Protein AF-A0A1I2WAV8-F1 (afdb_monomer)

Structure (mmCIF, N/CA/C/O backbone):
data_AF-A0A1I2WAV8-F1
#
_entry.id   AF-A0A1I2WAV8-F1
#
loop_
_atom_site.group_PDB
_atom_site.id
_atom_site.type_symbol
_atom_site.label_atom_id
_atom_site.label_alt_id
_atom_site.label_comp_id
_atom_site.label_asym_id
_atom_site.label_entity_id
_atom_site.label_seq_id
_atom_site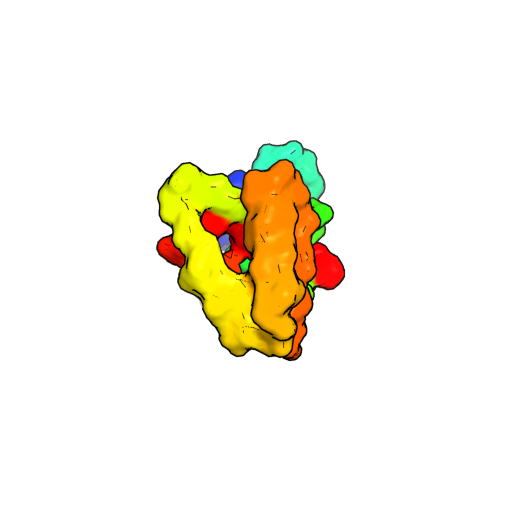.pdbx_PDB_ins_code
_atom_site.Cartn_x
_atom_site.Cartn_y
_atom_site.Cartn_z
_atom_site.occupancy
_atom_site.B_iso_or_equiv
_atom_site.auth_seq_id
_atom_site.auth_comp_id
_atom_site.auth_asym_id
_atom_site.auth_atom_id
_atom_site.pdbx_PDB_model_num
ATOM 1 N N . MET A 1 1 ? 18.461 -0.040 -22.797 1.00 88.81 1 MET A N 1
ATOM 2 C CA . MET A 1 1 ? 17.354 0.553 -23.569 1.00 88.81 1 MET A CA 1
ATOM 3 C C . MET A 1 1 ? 16.077 0.368 -22.772 1.00 88.81 1 MET A C 1
ATOM 5 O O . MET A 1 1 ? 15.913 -0.704 -22.197 1.00 88.81 1 MET A O 1
ATOM 9 N N . LEU A 1 2 ? 15.246 1.407 -22.660 1.00 91.25 2 LEU A N 1
ATOM 10 C CA . LEU A 1 2 ? 13.925 1.283 -22.037 1.00 91.25 2 LEU A CA 1
ATOM 11 C C . LEU A 1 2 ? 13.033 0.399 -22.906 1.00 91.25 2 LEU A C 1
ATOM 13 O O . LEU A 1 2 ? 13.202 0.361 -24.124 1.00 91.25 2 LEU A O 1
ATOM 17 N N . ILE A 1 3 ? 12.114 -0.324 -22.278 1.00 91.06 3 ILE A N 1
ATOM 18 C CA . ILE A 1 3 ? 11.114 -1.109 -22.993 1.00 91.06 3 ILE A CA 1
ATOM 19 C C . ILE A 1 3 ? 9.794 -0.343 -22.936 1.00 91.06 3 ILE A C 1
ATOM 21 O O . ILE A 1 3 ? 9.002 -0.527 -22.016 1.00 91.06 3 ILE A O 1
ATOM 25 N N . ASP A 1 4 ? 9.579 0.539 -23.912 1.00 81.38 4 ASP A N 1
ATOM 26 C CA . ASP A 1 4 ? 8.475 1.511 -23.901 1.00 81.38 4 ASP A CA 1
ATOM 27 C C . ASP A 1 4 ? 7.089 0.858 -23.755 1.00 81.38 4 ASP A C 1
ATOM 29 O O . ASP A 1 4 ? 6.220 1.385 -23.068 1.00 81.38 4 ASP A O 1
ATOM 33 N N . GLY A 1 5 ? 6.895 -0.333 -24.332 1.00 86.19 5 GLY A N 1
ATOM 34 C CA . GLY A 1 5 ? 5.639 -1.089 -24.244 1.00 86.19 5 GLY A CA 1
ATOM 35 C C . GLY A 1 5 ? 5.326 -1.698 -22.870 1.00 86.19 5 GLY A C 1
ATOM 36 O O . GLY A 1 5 ? 4.287 -2.335 -22.725 1.00 86.19 5 GLY A O 1
ATOM 37 N N . HIS A 1 6 ? 6.208 -1.534 -21.881 1.00 87.94 6 HIS A N 1
ATOM 38 C CA . HIS A 1 6 ? 6.043 -2.076 -20.528 1.00 87.94 6 HIS A CA 1
ATOM 39 C C . HIS A 1 6 ? 6.089 -1.006 -19.435 1.00 87.94 6 HIS A C 1
ATOM 41 O O . HIS A 1 6 ? 6.180 -1.350 -18.264 1.00 87.94 6 HIS A O 1
ATOM 47 N N . ILE A 1 7 ? 6.040 0.282 -19.782 1.00 93.62 7 ILE A N 1
ATOM 48 C CA . ILE A 1 7 ? 5.987 1.343 -18.770 1.00 93.62 7 ILE A CA 1
ATOM 49 C C . ILE A 1 7 ? 4.647 1.256 -18.030 1.00 93.62 7 ILE A C 1
ATOM 51 O O . ILE A 1 7 ? 3.586 1.305 -18.652 1.00 93.62 7 ILE A O 1
ATOM 55 N N . GLU A 1 8 ? 4.701 1.155 -16.703 1.00 95.19 8 GLU A N 1
ATOM 56 C CA . GLU A 1 8 ? 3.514 1.164 -15.844 1.00 95.19 8 GLU A CA 1
ATOM 57 C C . GLU A 1 8 ? 3.371 2.536 -15.177 1.00 95.19 8 GLU A C 1
ATOM 59 O O . GLU A 1 8 ? 4.306 3.039 -14.548 1.00 95.19 8 GLU A O 1
ATOM 64 N N . GLU A 1 9 ? 2.196 3.153 -15.316 1.00 96.12 9 GLU A N 1
ATOM 65 C CA . GLU A 1 9 ? 1.868 4.420 -14.663 1.00 96.12 9 GLU A CA 1
ATOM 66 C C . GLU A 1 9 ? 0.963 4.189 -13.448 1.00 96.12 9 GLU A C 1
ATOM 68 O O . GLU A 1 9 ? -0.078 3.539 -13.534 1.00 96.12 9 GLU A O 1
ATOM 73 N N . PHE A 1 10 ? 1.355 4.784 -12.324 1.00 95.38 10 PHE A N 1
ATOM 74 C CA . PHE A 1 10 ? 0.623 4.803 -11.066 1.00 95.38 10 PHE A CA 1
ATOM 75 C C . PHE A 1 10 ? 0.378 6.251 -10.624 1.00 95.38 10 PHE A C 1
ATOM 77 O O . PHE A 1 10 ? 1.017 7.203 -11.091 1.00 95.38 10 PHE A O 1
ATOM 84 N N . GLU A 1 11 ? -0.515 6.430 -9.650 1.00 94.94 11 GLU A N 1
ATOM 85 C CA . GLU A 1 11 ? -0.701 7.730 -8.996 1.00 94.94 11 GLU A CA 1
ATOM 86 C C . GLU A 1 11 ? 0.625 8.232 -8.391 1.00 94.94 11 GLU A C 1
ATOM 88 O O . GLU A 1 11 ? 1.030 9.375 -8.619 1.00 94.94 11 GLU A O 1
ATOM 93 N N . ALA A 1 12 ? 1.361 7.332 -7.728 1.00 94.75 12 ALA A N 1
ATOM 94 C CA . ALA A 1 12 ? 2.647 7.609 -7.092 1.00 94.75 12 ALA A CA 1
ATOM 95 C C . ALA A 1 12 ? 3.785 7.973 -8.073 1.00 94.75 12 ALA A C 1
ATOM 97 O O . ALA A 1 12 ? 4.736 8.652 -7.676 1.00 94.75 12 ALA A O 1
ATOM 98 N N . GLY A 1 13 ? 3.712 7.556 -9.343 1.00 96.31 13 GLY A N 1
ATOM 99 C CA . GLY A 1 13 ? 4.764 7.792 -10.337 1.00 96.31 13 GLY A CA 1
ATOM 100 C C . GLY A 1 13 ? 4.783 6.758 -11.460 1.00 96.31 13 GLY A C 1
ATOM 101 O O . GLY A 1 13 ? 3.754 6.176 -11.789 1.00 96.31 13 GLY A O 1
ATOM 102 N N . TRP A 1 14 ? 5.956 6.533 -12.049 1.00 97.25 14 TRP A N 1
ATOM 103 C CA . TRP A 1 14 ? 6.133 5.635 -13.196 1.00 97.25 14 TRP A CA 1
ATOM 104 C C . TRP A 1 14 ? 7.153 4.547 -12.895 1.00 97.25 14 TRP A C 1
ATOM 106 O O . TRP A 1 14 ? 8.179 4.816 -12.265 1.00 97.25 14 TRP A O 1
ATOM 116 N N . VAL A 1 15 ? 6.904 3.340 -13.392 1.00 97.06 15 VAL A N 1
ATOM 117 C CA . VAL A 1 15 ? 7.846 2.221 -13.336 1.00 97.06 15 VAL A CA 1
ATOM 118 C C . VAL A 1 15 ? 8.356 1.925 -14.740 1.00 97.06 15 VAL A C 1
ATOM 120 O O . VAL A 1 15 ? 7.586 1.670 -15.665 1.00 97.06 15 VAL A O 1
ATOM 123 N N . TYR A 1 16 ? 9.676 1.960 -14.889 1.00 95.88 16 TYR A N 1
ATOM 124 C CA . TYR A 1 16 ? 10.378 1.721 -16.140 1.00 95.88 16 TYR A CA 1
ATOM 125 C C . TYR A 1 16 ? 11.118 0.390 -16.103 1.00 95.88 16 TYR A C 1
ATOM 127 O O . TYR A 1 16 ? 11.878 0.093 -15.176 1.00 95.88 16 TYR A O 1
ATOM 135 N N . TYR A 1 17 ? 10.965 -0.365 -17.184 1.00 94.62 17 TYR A N 1
ATOM 136 C CA . TYR A 1 17 ? 11.699 -1.597 -17.438 1.00 94.62 17 TYR A CA 1
ATOM 137 C C . TYR A 1 17 ? 12.733 -1.344 -18.525 1.00 94.62 17 TYR A C 1
ATOM 139 O O . TYR A 1 17 ? 12.526 -0.543 -19.440 1.00 94.62 17 TYR A O 1
ATOM 147 N N . TYR A 1 18 ? 13.871 -2.018 -18.425 1.00 94.31 18 TYR A N 1
ATOM 148 C CA . TYR A 1 18 ? 14.967 -1.839 -19.363 1.00 94.31 18 TYR A CA 1
ATOM 149 C C . TYR A 1 18 ? 15.701 -3.144 -19.616 1.00 94.31 18 TYR A C 1
ATOM 151 O O . TYR A 1 18 ? 15.734 -4.037 -18.771 1.00 94.31 18 TYR A O 1
ATOM 159 N N . GLN A 1 19 ? 16.323 -3.228 -20.785 1.00 94.81 19 GLN A N 1
ATOM 160 C CA . GLN A 1 19 ? 17.119 -4.374 -21.197 1.00 94.81 19 GLN A CA 1
ATOM 161 C C . GLN A 1 19 ? 18.272 -3.935 -22.117 1.00 94.81 19 GLN A C 1
ATOM 163 O O . GLN A 1 19 ? 18.305 -2.802 -22.614 1.00 94.81 19 GLN A O 1
ATOM 168 N N . SER A 1 20 ? 19.261 -4.805 -22.304 1.00 95.12 20 SER A N 1
ATOM 169 C CA . SER A 1 20 ? 20.320 -4.672 -23.303 1.00 95.12 20 SER A CA 1
ATOM 170 C C . SER A 1 20 ? 19.714 -4.411 -24.681 1.00 95.12 20 SER A C 1
ATOM 172 O O . SER A 1 20 ? 18.841 -5.151 -25.126 1.00 95.12 20 SER A O 1
ATOM 174 N N . ALA A 1 21 ? 20.181 -3.356 -25.358 1.00 94.06 21 ALA A N 1
ATOM 175 C CA . ALA A 1 21 ? 19.736 -3.046 -26.718 1.00 94.06 21 ALA A CA 1
ATOM 176 C C . ALA A 1 21 ? 20.003 -4.232 -27.654 1.00 94.06 21 ALA A C 1
ATOM 178 O O . ALA A 1 21 ? 19.115 -4.669 -28.374 1.00 94.06 21 ALA A O 1
ATOM 179 N N . ARG A 1 22 ? 21.192 -4.834 -27.531 1.00 95.19 22 ARG A N 1
ATOM 180 C CA . ARG A 1 22 ? 21.589 -6.001 -28.313 1.00 95.19 22 ARG A CA 1
ATOM 181 C C . ARG A 1 22 ? 20.663 -7.193 -28.072 1.00 95.19 22 ARG A C 1
ATOM 183 O O . ARG A 1 22 ? 20.265 -7.825 -29.035 1.00 95.19 22 ARG A O 1
ATOM 190 N N . PHE A 1 23 ? 20.261 -7.459 -26.826 1.00 95.38 23 PHE A N 1
ATOM 191 C CA . PHE A 1 23 ? 19.271 -8.506 -26.543 1.00 95.38 23 PHE A CA 1
ATOM 192 C C . PHE A 1 23 ? 17.918 -8.214 -27.196 1.00 95.38 23 PHE A C 1
ATOM 194 O O . PHE A 1 23 ? 17.318 -9.113 -27.775 1.00 95.38 23 PHE A O 1
ATOM 201 N N . LEU A 1 24 ? 17.439 -6.969 -27.122 1.00 93.31 24 LEU A N 1
ATOM 202 C CA . LEU A 1 24 ? 16.166 -6.579 -27.737 1.00 93.31 24 LEU A CA 1
ATOM 203 C C . LEU A 1 24 ? 16.204 -6.690 -29.271 1.00 93.31 24 LEU A C 1
ATOM 205 O O . LEU A 1 24 ? 15.190 -7.007 -29.882 1.00 93.31 24 LEU A O 1
ATOM 209 N N . GLU A 1 25 ? 17.365 -6.454 -29.884 1.00 94.81 25 GLU A N 1
ATOM 210 C CA . GLU A 1 25 ? 17.578 -6.566 -31.330 1.00 94.81 25 GLU A CA 1
ATOM 211 C C . GLU A 1 25 ? 17.746 -8.017 -31.804 1.00 94.81 25 GLU A C 1
ATOM 213 O O . GLU A 1 25 ? 17.216 -8.390 -32.851 1.00 94.81 25 GLU A O 1
ATOM 218 N N . THR A 1 26 ? 18.513 -8.835 -31.075 1.00 95.94 26 THR A N 1
ATOM 219 C CA . THR A 1 26 ? 18.944 -10.168 -31.534 1.00 95.94 26 THR A CA 1
ATOM 220 C C . THR A 1 26 ? 18.139 -11.316 -30.934 1.00 95.94 26 THR A C 1
ATOM 222 O O . THR A 1 26 ? 18.124 -12.408 -31.501 1.00 95.94 26 THR A O 1
ATOM 225 N N . GLY A 1 27 ? 17.519 -11.111 -29.770 1.00 94.19 27 GLY A N 1
ATOM 226 C CA . GLY A 1 27 ? 16.927 -12.174 -28.956 1.00 94.19 27 GLY A CA 1
ATOM 227 C C . GLY A 1 27 ? 17.946 -13.162 -28.370 1.00 94.19 27 GLY A C 1
ATOM 228 O O . GLY A 1 27 ? 17.544 -14.158 -27.766 1.00 94.19 27 GLY A O 1
ATOM 229 N N . ASP A 1 28 ? 19.254 -12.930 -28.535 1.00 96.44 28 ASP A N 1
ATOM 230 C CA . ASP A 1 28 ? 20.289 -13.815 -28.003 1.00 96.44 28 ASP A CA 1
ATOM 231 C C . ASP A 1 28 ? 20.352 -13.675 -26.485 1.00 96.44 28 ASP A C 1
ATOM 233 O O . ASP A 1 28 ? 20.817 -12.671 -25.950 1.00 96.44 28 ASP A O 1
ATOM 237 N N . PHE A 1 29 ? 19.912 -14.713 -25.778 1.00 94.00 29 PHE A N 1
ATOM 238 C CA . PHE A 1 29 ? 19.877 -14.749 -24.319 1.00 94.00 29 PHE A CA 1
ATOM 239 C C . PHE A 1 29 ? 21.218 -14.401 -23.654 1.00 94.00 29 PHE A C 1
ATOM 241 O O . PHE A 1 29 ? 21.226 -13.871 -22.545 1.00 94.00 29 PHE A O 1
ATOM 248 N N . ARG A 1 30 ? 22.355 -14.640 -24.317 1.00 94.62 30 ARG A N 1
ATOM 249 C CA . ARG A 1 30 ? 23.686 -14.290 -23.786 1.00 94.62 30 ARG A CA 1
ATOM 250 C C . ARG A 1 30 ? 23.905 -12.784 -23.663 1.00 94.62 30 ARG A C 1
ATOM 252 O O . ARG A 1 30 ? 24.743 -12.363 -22.874 1.00 94.62 30 ARG A O 1
ATOM 259 N N . ASP A 1 31 ? 23.151 -11.995 -24.421 1.00 95.75 31 ASP A N 1
ATOM 260 C CA . ASP A 1 31 ? 23.183 -10.537 -24.382 1.00 95.75 31 ASP A CA 1
ATOM 261 C C . ASP A 1 31 ? 22.190 -9.958 -23.355 1.00 95.75 31 ASP A C 1
ATOM 263 O O . ASP A 1 31 ? 22.096 -8.736 -23.220 1.00 95.75 31 ASP A O 1
ATOM 267 N N . CYS A 1 32 ? 21.437 -10.805 -22.641 1.00 93.94 32 CYS A N 1
ATOM 268 C CA . CYS A 1 32 ? 20.458 -10.398 -21.636 1.00 93.94 32 CYS A CA 1
ATOM 269 C C . CYS A 1 32 ? 21.136 -9.870 -20.360 1.00 93.94 32 CYS A C 1
ATOM 271 O O . CYS A 1 32 ? 22.067 -10.474 -19.826 1.00 93.94 32 CYS A O 1
ATOM 273 N N . LEU A 1 33 ? 20.627 -8.759 -19.826 1.00 92.44 33 LEU A N 1
ATOM 274 C CA . LEU A 1 33 ? 20.932 -8.291 -18.478 1.00 92.44 33 LEU A CA 1
ATOM 275 C C . LEU A 1 33 ? 20.216 -9.180 -17.463 1.00 92.44 33 LEU A C 1
ATOM 277 O O . LEU A 1 33 ? 19.000 -9.355 -17.527 1.00 92.44 33 LEU A O 1
ATOM 281 N N . VAL A 1 34 ? 20.978 -9.685 -16.497 1.00 85.81 34 VAL A N 1
ATOM 282 C CA . VAL A 1 34 ? 20.466 -10.447 -15.356 1.00 85.81 34 VAL A CA 1
ATOM 283 C C . VAL A 1 34 ? 20.418 -9.538 -14.131 1.00 85.81 34 VAL A C 1
ATOM 285 O O . VAL A 1 34 ? 21.362 -8.791 -13.876 1.00 85.81 34 VAL A O 1
ATOM 288 N N . GLY A 1 35 ? 19.330 -9.611 -13.361 1.00 81.50 35 GLY A N 1
ATOM 289 C CA . GLY A 1 35 ? 19.167 -8.830 -12.128 1.00 81.50 35 GLY A CA 1
ATOM 290 C C . GLY A 1 35 ? 18.819 -7.355 -12.353 1.00 81.50 35 GLY A C 1
ATOM 291 O O . GLY A 1 35 ? 19.048 -6.531 -11.471 1.00 81.50 35 GLY A O 1
ATOM 292 N N . ASN A 1 36 ? 18.275 -7.005 -13.519 1.00 88.44 36 ASN A N 1
ATOM 293 C CA . ASN A 1 36 ? 17.757 -5.672 -13.813 1.00 88.44 36 ASN A CA 1
ATOM 294 C C . ASN A 1 36 ? 16.462 -5.409 -13.025 1.00 88.44 36 ASN A C 1
ATOM 296 O O . ASN A 1 36 ? 15.359 -5.733 -13.462 1.00 88.44 36 ASN A O 1
ATOM 300 N N . ALA A 1 37 ? 16.610 -4.812 -11.845 1.00 93.44 37 ALA A N 1
ATOM 301 C CA . ALA A 1 37 ? 15.493 -4.290 -11.073 1.00 93.44 37 ALA A CA 1
ATOM 302 C C . ALA A 1 37 ? 14.778 -3.161 -11.843 1.00 93.44 37 ALA A C 1
ATOM 304 O O . ALA A 1 37 ? 15.460 -2.324 -12.437 1.00 93.44 37 ALA A O 1
ATOM 305 N N . PRO A 1 38 ? 13.434 -3.099 -11.843 1.00 95.19 38 PRO A N 1
ATOM 306 C CA . PRO A 1 38 ? 12.710 -1.978 -12.431 1.00 95.19 38 PRO A CA 1
ATOM 307 C C . PRO A 1 38 ? 13.078 -0.656 -11.754 1.00 95.19 38 PRO A C 1
ATOM 309 O O . PRO A 1 38 ? 13.387 -0.615 -10.561 1.00 95.19 38 PRO A O 1
ATOM 312 N N . LEU A 1 39 ? 13.026 0.434 -12.516 1.00 95.88 39 LEU A N 1
ATOM 313 C CA . LEU A 1 39 ? 13.289 1.781 -12.020 1.00 95.88 39 LEU A CA 1
ATOM 314 C C . LEU A 1 39 ? 11.964 2.487 -11.729 1.00 95.88 39 LEU A C 1
ATOM 316 O O . LEU A 1 39 ? 11.179 2.723 -12.644 1.00 95.88 39 LEU A O 1
ATOM 320 N N . PHE A 1 40 ? 11.735 2.866 -10.478 1.00 97.25 40 PHE A N 1
ATOM 321 C CA . PHE A 1 40 ? 10.618 3.714 -10.081 1.00 97.25 40 PHE A CA 1
ATOM 322 C C . PHE A 1 40 ? 11.035 5.187 -10.083 1.00 97.25 40 PHE A C 1
ATOM 324 O O . PHE A 1 40 ? 12.060 5.556 -9.505 1.00 97.25 40 PHE A O 1
ATOM 331 N N . VAL A 1 41 ? 10.221 6.031 -10.714 1.00 97.31 41 VAL A N 1
ATOM 332 C CA . VAL A 1 41 ? 10.378 7.487 -10.754 1.00 97.31 41 VAL A CA 1
ATOM 333 C C . VAL A 1 41 ? 9.177 8.131 -10.049 1.00 97.31 41 VAL A C 1
ATOM 335 O O . VAL A 1 41 ? 8.083 8.153 -10.624 1.00 97.31 41 VAL A O 1
ATOM 338 N N . PRO A 1 42 ? 9.358 8.655 -8.823 1.00 97.19 42 PRO A N 1
ATOM 339 C CA . PRO A 1 42 ? 8.289 9.303 -8.069 1.00 97.19 42 PRO A CA 1
ATOM 340 C C . PRO A 1 42 ? 7.758 10.575 -8.737 1.00 97.19 42 PRO A C 1
ATOM 342 O O . PRO A 1 42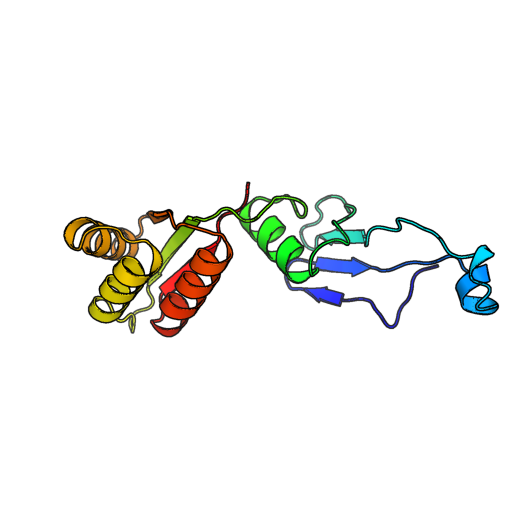 ? 8.521 11.429 -9.194 1.00 97.19 42 PRO A O 1
ATOM 345 N N . ARG A 1 43 ? 6.434 10.765 -8.715 1.00 96.06 43 ARG A N 1
ATOM 346 C CA . ARG A 1 43 ? 5.780 11.980 -9.239 1.00 96.06 43 ARG A CA 1
ATOM 347 C C . ARG A 1 43 ? 6.012 13.210 -8.360 1.00 96.06 43 ARG A C 1
ATOM 349 O O . ARG A 1 43 ? 6.004 14.334 -8.849 1.00 96.06 43 ARG A O 1
ATOM 356 N N . ASN A 1 44 ? 6.231 13.000 -7.065 1.00 93.81 44 ASN A N 1
ATOM 357 C CA . ASN A 1 44 ? 6.435 14.060 -6.075 1.00 93.81 44 ASN A CA 1
ATOM 358 C C . ASN A 1 44 ? 7.842 14.696 -6.116 1.00 93.81 44 ASN A C 1
ATOM 360 O O . ASN A 1 44 ? 8.148 15.542 -5.279 1.00 93.81 44 ASN A O 1
ATOM 364 N N . GLY A 1 45 ? 8.696 14.295 -7.065 1.00 92.06 45 GLY A N 1
ATOM 365 C CA . GLY A 1 45 ? 10.057 14.813 -7.215 1.00 92.06 45 GLY A CA 1
ATOM 366 C C . GLY A 1 45 ? 11.095 14.162 -6.298 1.00 92.06 45 GLY A C 1
ATOM 367 O O . GLY A 1 45 ? 12.243 14.607 -6.289 1.00 92.06 45 GLY A O 1
ATOM 368 N N . ALA A 1 46 ? 10.733 13.118 -5.542 1.00 93.38 46 ALA A N 1
ATOM 369 C CA . ALA A 1 46 ? 11.714 12.304 -4.833 1.00 93.38 46 ALA A CA 1
ATO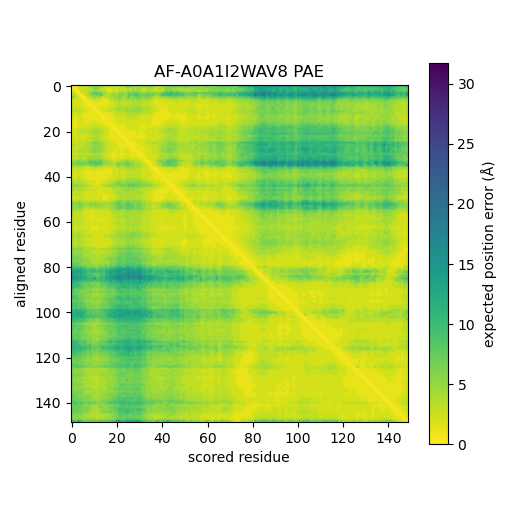M 370 C C . ALA A 1 46 ? 12.665 11.591 -5.824 1.00 93.38 46 ALA A C 1
ATOM 372 O O . ALA A 1 46 ? 12.302 11.376 -6.985 1.00 93.38 46 ALA A O 1
ATOM 373 N N . PRO A 1 47 ? 13.890 11.226 -5.399 1.00 95.38 47 PRO A N 1
ATOM 374 C CA . PRO A 1 47 ? 14.846 10.551 -6.270 1.00 95.38 47 PRO A CA 1
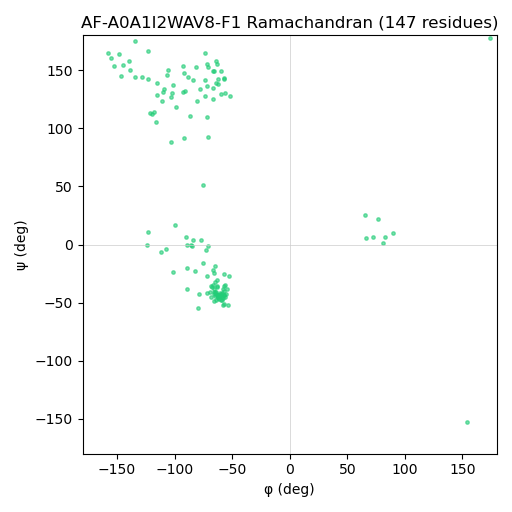ATOM 375 C C . PRO A 1 47 ? 14.293 9.247 -6.851 1.00 95.38 47 PRO A C 1
ATOM 377 O O . PRO A 1 47 ? 13.603 8.490 -6.169 1.00 95.38 47 PRO A O 1
ATOM 380 N N . ALA A 1 48 ? 14.648 8.964 -8.105 1.00 96.19 48 ALA A N 1
ATOM 381 C CA . ALA A 1 48 ? 14.362 7.671 -8.707 1.00 96.19 48 ALA A CA 1
ATOM 382 C C . ALA A 1 48 ? 15.093 6.552 -7.948 1.00 96.19 48 ALA A C 1
ATOM 384 O O . ALA A 1 48 ? 16.237 6.728 -7.520 1.00 96.19 48 ALA A O 1
ATOM 385 N N . THR A 1 49 ? 14.445 5.400 -7.802 1.00 95.62 49 THR A N 1
ATOM 386 C CA . THR A 1 49 ? 14.974 4.257 -7.049 1.00 95.62 49 THR A CA 1
ATOM 387 C C . THR A 1 49 ? 14.699 2.948 -7.773 1.00 95.62 49 THR A C 1
ATOM 389 O O . THR A 1 49 ? 13.711 2.817 -8.495 1.00 95.62 49 THR A O 1
ATOM 392 N N . PHE A 1 50 ? 15.570 1.961 -7.586 1.00 95.50 50 PHE A N 1
ATOM 393 C CA . PHE A 1 50 ? 15.302 0.608 -8.056 1.00 95.50 50 PHE A CA 1
ATOM 394 C C . PHE A 1 50 ? 14.331 -0.079 -7.103 1.00 95.50 50 PHE A C 1
ATOM 396 O O . PHE A 1 50 ? 14.518 -0.023 -5.887 1.00 95.50 50 PHE A O 1
ATOM 403 N N . ILE A 1 51 ? 13.317 -0.744 -7.651 1.00 95.50 51 ILE A N 1
ATOM 404 C CA . ILE A 1 51 ? 12.347 -1.511 -6.868 1.00 95.50 51 ILE A CA 1
ATOM 405 C C . ILE A 1 51 ? 12.582 -3.011 -7.018 1.00 95.50 51 ILE A C 1
ATOM 407 O O . ILE A 1 51 ? 13.052 -3.488 -8.050 1.00 95.50 51 ILE A O 1
ATOM 411 N N . SER A 1 52 ? 12.253 -3.771 -5.978 1.00 89.19 52 SER A N 1
ATOM 412 C CA . SER A 1 52 ? 12.363 -5.231 -6.005 1.00 89.19 52 SER A CA 1
ATOM 413 C C . SER A 1 52 ? 11.572 -5.852 -7.165 1.00 89.19 52 SER A C 1
ATOM 415 O O . SER A 1 52 ? 10.381 -5.597 -7.321 1.00 89.19 52 SER A O 1
ATOM 417 N N . TYR A 1 53 ? 12.221 -6.734 -7.929 1.00 86.38 53 TYR A N 1
ATOM 418 C CA . TYR A 1 53 ? 11.593 -7.553 -8.975 1.00 86.38 53 TYR A CA 1
ATOM 419 C C . TYR A 1 53 ? 10.966 -8.851 -8.435 1.00 86.38 53 TYR A C 1
ATOM 421 O O . TYR A 1 53 ? 10.397 -9.629 -9.196 1.00 86.38 53 TYR A O 1
ATOM 429 N N . HIS A 1 54 ? 11.072 -9.110 -7.127 1.00 87.50 54 HIS A N 1
ATOM 430 C CA . HIS A 1 54 ? 10.478 -10.287 -6.480 1.00 87.50 54 HIS A CA 1
ATOM 431 C C . HIS A 1 54 ? 9.017 -10.086 -6.065 1.00 87.50 54 HIS A C 1
ATOM 433 O O . HIS A 1 54 ? 8.417 -11.002 -5.504 1.00 87.50 54 HIS A O 1
ATOM 439 N N . ARG A 1 55 ? 8.450 -8.900 -6.308 1.00 87.19 55 ARG A N 1
ATOM 440 C CA . ARG A 1 55 ? 7.064 -8.574 -5.976 1.00 87.19 55 ARG A CA 1
ATOM 441 C C . ARG A 1 55 ? 6.401 -7.753 -7.081 1.00 87.19 55 ARG A C 1
ATOM 443 O O . ARG A 1 55 ? 7.109 -7.100 -7.849 1.00 87.19 55 ARG A O 1
ATOM 450 N N . PRO A 1 56 ? 5.062 -7.758 -7.160 1.00 91.06 56 PRO A N 1
ATOM 451 C CA . PRO A 1 56 ? 4.331 -6.881 -8.066 1.00 91.06 56 PRO A CA 1
ATOM 452 C C . PRO A 1 56 ? 4.658 -5.401 -7.819 1.00 91.06 56 PRO A C 1
ATOM 454 O O . PRO A 1 56 ? 4.768 -4.975 -6.669 1.00 91.06 56 PRO A O 1
ATOM 457 N N . ALA A 1 57 ? 4.749 -4.603 -8.889 1.00 93.38 57 ALA A N 1
ATOM 458 C CA . ALA A 1 57 ? 5.055 -3.173 -8.796 1.00 93.38 57 ALA A CA 1
ATOM 459 C C . ALA A 1 57 ? 4.049 -2.413 -7.915 1.00 93.38 57 ALA A C 1
ATOM 461 O O . ALA A 1 57 ? 4.452 -1.541 -7.149 1.00 93.38 57 ALA A O 1
ATOM 462 N N . VAL A 1 58 ? 2.769 -2.806 -7.951 1.00 93.00 58 VAL A N 1
ATOM 463 C CA . VAL A 1 58 ? 1.712 -2.228 -7.107 1.00 93.00 58 VAL A CA 1
ATOM 464 C C . VAL A 1 58 ? 2.051 -2.272 -5.614 1.00 93.00 58 VAL A C 1
ATOM 466 O O . VAL A 1 58 ? 1.824 -1.284 -4.926 1.00 93.00 58 VAL A O 1
ATOM 469 N N . GLU A 1 59 ? 2.684 -3.339 -5.115 1.00 92.75 59 GLU A N 1
ATOM 470 C CA . GLU A 1 59 ? 3.070 -3.424 -3.698 1.00 92.75 59 GLU A CA 1
ATOM 471 C C . GLU A 1 59 ? 4.172 -2.417 -3.351 1.00 92.75 59 GLU A C 1
ATOM 473 O O . GLU A 1 59 ? 4.176 -1.831 -2.272 1.00 92.75 59 GLU A O 1
ATOM 478 N N . SER A 1 60 ? 5.100 -2.178 -4.280 1.00 95.06 60 SER A N 1
ATOM 479 C CA . SER A 1 60 ? 6.127 -1.145 -4.125 1.00 95.06 60 SER A CA 1
ATOM 480 C C . SER A 1 60 ? 5.518 0.260 -4.130 1.00 95.06 60 SER A C 1
ATOM 482 O O . SER A 1 60 ? 5.998 1.138 -3.416 1.00 95.06 60 SER A O 1
ATOM 484 N N . MET A 1 61 ? 4.453 0.484 -4.909 1.00 95.06 61 MET A N 1
ATOM 485 C CA . MET A 1 61 ? 3.752 1.773 -4.934 1.00 95.06 61 MET A CA 1
ATOM 486 C C . MET A 1 61 ? 2.962 2.004 -3.650 1.00 95.06 61 MET A C 1
ATOM 488 O O . MET A 1 61 ? 3.012 3.099 -3.101 1.00 95.06 61 MET A O 1
ATOM 492 N N . GLU A 1 62 ? 2.285 0.975 -3.140 1.00 93.06 62 GLU A N 1
ATOM 493 C CA . GLU A 1 62 ? 1.596 1.040 -1.851 1.00 93.06 62 GLU A CA 1
ATOM 494 C C . GLU A 1 62 ? 2.574 1.330 -0.703 1.00 93.06 62 GLU A C 1
ATOM 496 O O . GLU A 1 62 ? 2.303 2.215 0.109 1.00 93.06 62 GLU A O 1
ATOM 501 N N . ALA A 1 63 ? 3.737 0.665 -0.679 1.00 94.50 63 ALA A N 1
ATOM 502 C CA . ALA A 1 63 ? 4.795 0.934 0.296 1.00 94.50 63 ALA A CA 1
ATOM 503 C C . ALA A 1 63 ? 5.283 2.389 0.221 1.00 94.50 63 ALA A C 1
ATOM 505 O O . ALA A 1 63 ? 5.320 3.095 1.230 1.00 94.50 63 ALA A O 1
ATOM 506 N N . PHE A 1 64 ? 5.570 2.877 -0.989 1.00 95.38 64 PHE A N 1
ATOM 507 C CA . PHE A 1 64 ? 6.005 4.257 -1.191 1.00 95.38 64 PHE A CA 1
ATOM 508 C C . PHE A 1 64 ? 4.950 5.274 -0.746 1.00 95.38 64 PHE A C 1
ATOM 510 O O . PHE A 1 64 ? 5.282 6.253 -0.081 1.00 95.38 64 PHE A O 1
ATOM 517 N N . SER A 1 65 ? 3.680 5.044 -1.079 1.00 92.19 65 SER A N 1
ATOM 518 C CA . SER A 1 65 ? 2.575 5.895 -0.637 1.00 92.19 65 SER A CA 1
ATOM 519 C C . SER A 1 65 ? 2.401 5.892 0.885 1.00 92.19 65 SER A C 1
ATOM 521 O O . SER A 1 65 ? 1.965 6.903 1.432 1.00 92.19 65 SER A O 1
ATOM 523 N N . PHE A 1 66 ? 2.741 4.792 1.563 1.00 92.06 66 PHE A N 1
ATOM 524 C CA . PHE A 1 66 ? 2.628 4.661 3.015 1.00 92.06 66 PHE A CA 1
ATOM 525 C C . PHE A 1 66 ? 3.783 5.331 3.773 1.00 92.06 66 PHE A C 1
ATOM 527 O O . PHE A 1 66 ? 3.543 6.152 4.657 1.00 92.06 66 PHE A O 1
ATOM 534 N N . CYS A 1 67 ? 5.034 4.984 3.454 1.00 93.06 67 CYS A N 1
ATOM 535 C CA . CYS A 1 67 ? 6.210 5.396 4.236 1.00 93.06 67 CYS A CA 1
ATOM 536 C C . CYS A 1 67 ? 7.289 6.140 3.437 1.00 93.06 67 CYS A C 1
ATOM 538 O O . CYS A 1 67 ? 8.296 6.548 4.013 1.00 93.06 67 CYS A O 1
ATOM 540 N N . GLY A 1 68 ? 7.105 6.345 2.132 1.00 93.69 68 GLY A N 1
ATOM 541 C CA . GLY A 1 68 ? 8.086 7.012 1.272 1.00 93.69 68 GLY A CA 1
ATOM 542 C C . GLY A 1 68 ? 9.230 6.117 0.790 1.00 93.69 68 GLY A C 1
ATOM 543 O O . GLY A 1 68 ? 10.086 6.596 0.047 1.00 93.69 68 GLY A O 1
ATOM 544 N N . ASP A 1 69 ? 9.237 4.830 1.148 1.00 94.06 69 ASP A N 1
ATOM 545 C CA . ASP A 1 69 ? 10.198 3.849 0.643 1.00 94.06 69 ASP A CA 1
ATOM 546 C C . ASP A 1 69 ? 9.483 2.738 -0.142 1.00 94.06 69 ASP A C 1
ATOM 548 O O . ASP A 1 69 ? 8.721 1.931 0.388 1.00 94.06 69 ASP A O 1
ATOM 552 N N . ALA A 1 70 ? 9.757 2.694 -1.447 1.00 94.62 70 ALA A N 1
ATOM 553 C CA . ALA A 1 70 ? 9.158 1.748 -2.381 1.00 94.62 70 ALA A CA 1
ATOM 554 C C . ALA A 1 70 ? 9.679 0.308 -2.236 1.00 94.62 70 ALA A C 1
ATOM 556 O O . ALA A 1 70 ? 9.196 -0.572 -2.947 1.00 94.62 70 ALA A O 1
ATOM 557 N N . ASN A 1 71 ? 10.666 0.045 -1.375 1.00 94.50 71 ASN A N 1
ATOM 558 C CA . ASN A 1 71 ? 11.217 -1.287 -1.106 1.00 94.50 71 ASN A CA 1
ATOM 559 C C . ASN A 1 71 ? 10.812 -1.855 0.258 1.00 94.50 71 ASN A C 1
ATOM 561 O O . ASN A 1 71 ? 11.097 -3.027 0.523 1.00 94.50 71 ASN A O 1
ATOM 565 N N . GLU A 1 72 ? 10.089 -1.085 1.074 1.00 95.06 72 GLU A N 1
ATOM 566 C CA . GLU A 1 72 ? 9.631 -1.560 2.376 1.00 95.06 72 GLU A CA 1
ATOM 567 C C . GLU A 1 72 ? 8.631 -2.699 2.261 1.00 95.06 72 GLU A C 1
ATOM 569 O O . GLU A 1 72 ? 7.893 -2.820 1.274 1.00 95.06 72 GLU A O 1
ATOM 574 N N . LYS A 1 73 ? 8.639 -3.582 3.257 1.00 92.94 73 LYS A N 1
ATOM 575 C CA . LYS A 1 73 ? 7.807 -4.787 3.254 1.00 92.94 73 LYS A CA 1
ATOM 576 C C . LYS A 1 73 ? 6.478 -4.516 3.932 1.00 92.94 73 LYS A C 1
ATOM 578 O O . LYS A 1 73 ? 6.380 -3.722 4.856 1.00 92.94 73 LYS A O 1
ATOM 583 N N . ALA A 1 74 ? 5.453 -5.205 3.447 1.00 94.00 74 ALA A N 1
ATOM 584 C CA . ALA A 1 74 ? 4.169 -5.219 4.117 1.00 94.00 74 ALA A CA 1
ATOM 585 C C . ALA A 1 74 ? 4.306 -5.930 5.469 1.00 94.00 74 ALA A C 1
ATOM 587 O O . ALA A 1 74 ? 4.895 -7.012 5.555 1.00 94.00 74 ALA A O 1
ATOM 588 N N . ASN A 1 75 ? 3.722 -5.333 6.497 1.00 95.81 75 ASN A N 1
ATOM 589 C CA . ASN A 1 75 ? 3.625 -5.896 7.831 1.00 95.81 75 ASN A CA 1
ATOM 590 C C . ASN A 1 75 ? 2.301 -6.658 7.993 1.00 95.81 75 ASN A C 1
ATOM 592 O O . ASN A 1 75 ? 1.316 -6.351 7.316 1.00 95.81 75 ASN A O 1
ATOM 596 N N . PRO A 1 76 ? 2.229 -7.655 8.891 1.00 96.44 76 PRO A N 1
ATOM 597 C CA . PRO A 1 76 ? 0.987 -8.350 9.217 1.00 96.44 76 PRO A CA 1
ATOM 598 C C . PRO A 1 76 ? 0.098 -7.474 10.117 1.00 96.44 76 PRO A C 1
ATOM 600 O O . PRO A 1 76 ? -0.358 -7.900 11.176 1.00 96.44 76 PRO A O 1
ATOM 603 N N . GLU A 1 77 ? -0.145 -6.230 9.727 1.00 96.62 77 GLU A N 1
ATOM 604 C CA . GLU A 1 77 ? -0.885 -5.234 10.493 1.00 96.62 77 GLU A CA 1
ATOM 605 C C . GLU A 1 77 ? -1.663 -4.319 9.543 1.00 96.62 77 GLU A C 1
ATOM 607 O O . GLU A 1 77 ? -1.230 -4.008 8.432 1.00 96.62 77 GLU A O 1
ATOM 612 N N . VAL A 1 78 ? -2.845 -3.909 9.991 1.00 96.56 78 VAL A N 1
ATOM 613 C CA . VAL A 1 78 ? -3.753 -3.043 9.247 1.00 96.56 78 VAL A CA 1
ATOM 614 C C . VAL A 1 78 ? -3.908 -1.719 9.973 1.00 96.56 78 VAL A C 1
ATOM 616 O O . VAL A 1 78 ? -4.252 -1.690 11.154 1.00 96.56 78 VAL A O 1
ATOM 619 N N . GLU A 1 79 ? -3.710 -0.624 9.252 1.00 96.50 79 GLU A N 1
ATOM 620 C CA . GLU A 1 79 ? -4.057 0.715 9.703 1.00 96.50 79 GLU A CA 1
ATOM 621 C C . GLU A 1 79 ? -5.483 1.061 9.263 1.00 96.50 79 GLU A C 1
ATOM 623 O O . GLU A 1 79 ? -5.868 0.858 8.107 1.00 96.50 79 GLU A O 1
ATOM 628 N N . ILE A 1 80 ? -6.283 1.572 10.194 1.00 95.81 80 ILE A N 1
ATOM 629 C CA . ILE A 1 80 ? -7.642 2.059 9.967 1.00 95.81 80 ILE A CA 1
ATOM 630 C C . ILE A 1 80 ? -7.658 3.527 10.389 1.00 95.81 80 ILE A C 1
ATOM 632 O O . ILE A 1 80 ? -7.484 3.843 11.567 1.00 95.81 80 ILE A O 1
ATOM 636 N N . SER A 1 81 ? -7.833 4.423 9.422 1.00 93.38 81 SER A N 1
ATOM 637 C CA . SER A 1 81 ? -7.659 5.870 9.604 1.00 93.38 81 SER A CA 1
ATOM 638 C C . SER A 1 81 ? -8.961 6.664 9.516 1.00 93.38 81 SER A C 1
ATOM 640 O O . SER A 1 81 ? -8.972 7.860 9.791 1.00 93.38 81 SER A O 1
ATOM 642 N N . GLY A 1 82 ? -10.075 6.018 9.170 1.00 92.81 82 GLY A N 1
ATOM 643 C CA . GLY A 1 82 ? -11.386 6.657 9.188 1.00 92.81 82 GLY A CA 1
ATOM 644 C C . GLY A 1 82 ? -12.501 5.790 8.616 1.00 92.81 82 GLY A C 1
ATOM 645 O O . GLY A 1 82 ? -12.275 4.686 8.120 1.00 92.81 82 GLY A O 1
ATOM 646 N N . GLY A 1 83 ? -13.718 6.327 8.654 1.00 90.69 83 GLY A N 1
ATOM 647 C CA . GLY A 1 83 ? -14.892 5.765 7.995 1.00 90.69 83 GLY A CA 1
ATOM 648 C C . GLY A 1 83 ? -15.673 6.848 7.259 1.00 90.69 83 GLY A C 1
ATOM 649 O O . GLY A 1 83 ? -15.756 7.985 7.723 1.00 90.69 83 GLY A O 1
ATOM 650 N N . GLN A 1 84 ? -16.247 6.498 6.112 1.00 89.31 84 GLN A N 1
ATOM 651 C CA . GLN A 1 84 ? -17.205 7.342 5.398 1.00 89.31 84 GLN A CA 1
ATOM 652 C C . GLN A 1 84 ? -18.575 7.366 6.115 1.00 89.31 84 GLN A C 1
ATOM 654 O O . GLN A 1 84 ? -18.835 6.509 6.967 1.00 89.31 84 GLN A O 1
ATOM 659 N N . PRO A 1 85 ? -19.480 8.315 5.803 1.00 85.75 85 PRO A N 1
ATOM 660 C CA . PRO A 1 85 ? -20.779 8.440 6.480 1.00 85.75 85 PRO A CA 1
ATOM 661 C C . PRO A 1 85 ? -21.667 7.183 6.439 1.00 85.75 85 PRO A C 1
ATOM 663 O O . PRO 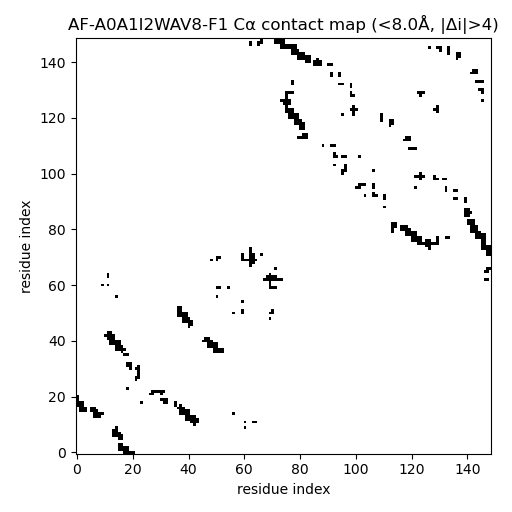A 1 85 ? -22.503 6.989 7.319 1.00 85.75 85 PRO A O 1
ATOM 666 N N . ASP A 1 86 ? -21.485 6.331 5.433 1.00 91.06 86 ASP A N 1
ATOM 667 C CA . ASP A 1 86 ? -22.183 5.063 5.199 1.00 91.06 86 ASP A CA 1
ATOM 668 C C . ASP A 1 86 ? -21.488 3.846 5.845 1.00 91.06 86 ASP A C 1
ATOM 670 O O . ASP A 1 86 ? -21.925 2.710 5.657 1.00 91.06 86 ASP A O 1
ATOM 674 N N . SER A 1 87 ? -20.431 4.066 6.635 1.00 91.69 87 SER A N 1
ATOM 675 C CA . SER A 1 87 ? -19.633 2.989 7.228 1.00 91.69 87 SER A CA 1
ATOM 676 C C . SER A 1 87 ? -20.441 2.063 8.131 1.00 91.69 87 SER A C 1
ATOM 678 O O . SER A 1 87 ? -21.097 2.480 9.095 1.00 91.69 87 SER A O 1
ATOM 680 N N . LEU A 1 88 ? -20.311 0.759 7.891 1.00 92.94 88 LEU A N 1
ATOM 681 C CA . LEU A 1 88 ? -21.059 -0.268 8.612 1.00 92.94 88 LEU A CA 1
ATOM 682 C C . LEU A 1 88 ? -20.283 -0.772 9.838 1.00 92.94 88 LEU A C 1
ATOM 684 O O . LEU A 1 88 ? -19.522 -1.738 9.768 1.00 92.94 88 LEU A O 1
ATOM 688 N N . LYS A 1 89 ? -20.521 -0.147 11.000 1.00 94.31 89 LYS A N 1
ATOM 689 C CA . LYS A 1 89 ? -19.783 -0.432 12.250 1.00 94.31 89 LYS A CA 1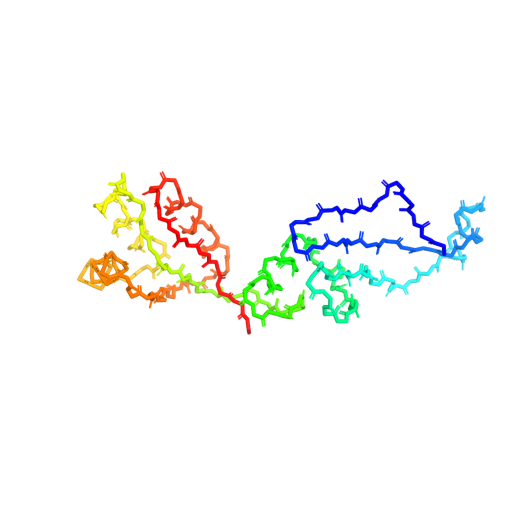
ATOM 690 C C . LYS A 1 89 ? -19.846 -1.894 12.697 1.00 94.31 89 LYS A C 1
ATOM 692 O O . LYS A 1 89 ? -18.822 -2.489 13.010 1.00 94.31 89 LYS A O 1
ATOM 697 N N . ILE A 1 90 ? -21.049 -2.470 12.774 1.00 94.38 90 ILE A N 1
ATOM 698 C CA . ILE A 1 90 ? -21.239 -3.821 13.328 1.00 94.38 90 ILE A CA 1
ATOM 699 C C . ILE A 1 90 ? -20.554 -4.883 12.449 1.00 94.38 90 ILE A C 1
ATOM 701 O O . ILE A 1 90 ? -19.781 -5.671 13.002 1.00 94.38 90 ILE A O 1
ATOM 705 N N . PRO A 1 91 ? -20.749 -4.894 11.113 1.00 95.81 91 PRO A N 1
ATOM 706 C CA . PRO A 1 91 ? -19.980 -5.765 10.226 1.00 95.81 91 PRO A CA 1
ATOM 707 C C . PRO A 1 91 ? -18.468 -5.559 10.343 1.00 95.81 91 PRO A C 1
ATOM 709 O O . PRO A 1 91 ? -17.733 -6.538 10.412 1.00 95.81 91 PRO A O 1
ATOM 712 N N . ALA A 1 92 ? -17.991 -4.316 10.467 1.00 94.56 92 ALA A N 1
ATOM 713 C CA . ALA A 1 92 ? -16.558 -4.042 10.577 1.00 94.56 92 ALA A CA 1
ATOM 714 C C . ALA A 1 92 ? -15.943 -4.632 11.856 1.00 94.56 92 ALA A C 1
ATOM 716 O O . ALA A 1 92 ? -14.879 -5.249 11.808 1.00 94.56 92 ALA A O 1
ATOM 717 N N . ILE A 1 93 ? -16.648 -4.540 12.988 1.00 96.00 93 ILE A N 1
ATOM 718 C CA . ILE A 1 93 ? -16.245 -5.193 14.244 1.00 96.00 93 ILE A CA 1
ATOM 719 C C . ILE A 1 93 ? -16.153 -6.713 14.054 1.00 96.00 93 ILE A C 1
ATOM 721 O O . ILE A 1 93 ? -15.214 -7.342 14.543 1.00 96.00 93 ILE A O 1
ATOM 725 N N . GLN A 1 94 ? -17.110 -7.325 13.351 1.00 95.12 94 GLN A N 1
ATOM 726 C CA . GLN A 1 94 ? -17.087 -8.763 13.064 1.00 95.12 94 GLN A CA 1
ATOM 727 C C . GLN A 1 94 ? -15.922 -9.147 12.144 1.00 95.12 94 GLN A C 1
ATOM 729 O O . GLN A 1 94 ? -15.237 -10.131 12.432 1.00 95.12 94 GLN A O 1
ATOM 734 N N . CYS A 1 95 ? -15.656 -8.363 11.096 1.00 94.44 95 CYS A N 1
ATOM 735 C CA . CYS A 1 95 ? -14.515 -8.558 10.202 1.00 94.44 95 CYS A CA 1
ATOM 736 C C . CYS A 1 95 ? -13.201 -8.511 10.978 1.00 94.44 95 CYS A C 1
ATOM 738 O O . CYS A 1 95 ? -12.439 -9.473 10.925 1.00 94.44 95 CYS A O 1
ATOM 740 N N . ILE A 1 96 ? -12.976 -7.457 11.770 1.00 95.19 96 ILE A N 1
ATOM 741 C CA . ILE A 1 96 ? -11.766 -7.323 12.588 1.00 95.19 96 ILE A CA 1
ATOM 742 C C . ILE A 1 96 ? -11.583 -8.565 13.456 1.00 95.19 96 ILE A C 1
ATOM 744 O O . ILE A 1 96 ? -10.547 -9.205 13.375 1.00 95.19 96 ILE A O 1
ATOM 748 N N . ARG A 1 97 ? -12.604 -8.981 14.212 1.00 95.62 97 ARG A N 1
ATOM 749 C CA . ARG A 1 97 ? -12.505 -10.177 15.067 1.00 95.62 97 ARG A CA 1
ATOM 750 C C . ARG A 1 97 ? -12.162 -11.448 14.296 1.00 95.62 97 ARG A C 1
ATOM 752 O O . ARG A 1 97 ? -11.435 -12.285 14.819 1.00 95.62 97 ARG A O 1
ATOM 759 N N . THR A 1 98 ? -12.722 -11.605 13.101 1.00 93.81 98 THR A N 1
ATOM 760 C CA . THR A 1 98 ? -12.539 -12.806 12.278 1.00 93.81 98 THR A CA 1
ATOM 761 C C . THR A 1 98 ? -11.105 -12.903 11.767 1.00 93.81 98 THR A C 1
ATOM 763 O O . THR A 1 98 ? -10.502 -13.966 11.870 1.00 93.81 98 THR A O 1
ATOM 766 N N . TYR A 1 99 ? -10.549 -11.796 11.270 1.00 93.00 99 TYR A N 1
ATOM 767 C CA . TYR A 1 99 ? -9.225 -11.784 10.646 1.00 93.00 99 TYR A CA 1
ATOM 768 C C . TYR A 1 99 ? -8.078 -11.538 11.640 1.00 93.00 99 TYR A C 1
ATOM 770 O O . TYR A 1 99 ? -7.029 -12.164 11.529 1.00 93.00 99 TYR A O 1
ATOM 778 N N . SER A 1 100 ? -8.244 -10.665 12.639 1.00 91.06 100 SER A N 1
ATOM 779 C CA . SER A 1 100 ? -7.182 -10.367 13.616 1.00 91.06 100 SER A CA 1
ATOM 780 C C . SER A 1 100 ? -7.191 -11.280 14.841 1.00 91.06 100 SER A C 1
ATOM 782 O O . SER A 1 100 ? -6.190 -11.382 15.547 1.00 91.06 100 SER A O 1
ATOM 784 N N . GLY A 1 101 ? -8.320 -11.933 15.131 1.00 88.25 101 GLY A N 1
ATOM 785 C CA . GLY A 1 101 ? -8.488 -12.758 16.328 1.00 88.25 101 GLY A CA 1
ATOM 786 C C . GLY A 1 101 ? -8.603 -11.966 17.637 1.00 88.25 101 GLY A C 1
ATOM 787 O O . GLY A 1 101 ? -8.640 -12.573 18.709 1.00 88.25 101 GLY A O 1
ATOM 788 N N . ILE A 1 102 ? -8.681 -10.630 17.593 1.00 91.88 102 ILE A N 1
ATOM 789 C CA . ILE A 1 102 ? -8.832 -9.822 18.810 1.00 91.88 102 ILE A CA 1
ATOM 790 C C . ILE A 1 102 ? -10.239 -9.956 19.414 1.00 91.88 102 ILE A C 1
ATOM 792 O O . ILE A 1 102 ? -11.230 -10.259 18.742 1.00 91.88 102 ILE A O 1
ATOM 796 N N . GLY A 1 103 ? -10.339 -9.707 20.722 1.00 93.88 103 GLY A N 1
ATOM 797 C CA . GLY A 1 103 ? -11.603 -9.770 21.455 1.00 93.88 103 GLY A CA 1
ATOM 798 C C . GLY A 1 103 ? -12.630 -8.728 20.991 1.00 93.88 103 GLY A C 1
ATOM 799 O O . GLY A 1 103 ? -12.286 -7.681 20.448 1.00 93.88 103 GLY A O 1
ATOM 800 N N . LEU A 1 104 ? -13.915 -8.988 21.264 1.00 93.81 104 LEU A N 1
ATOM 801 C CA . LEU A 1 104 ? -15.023 -8.103 20.874 1.00 93.81 104 LEU A CA 1
ATOM 802 C C . LEU A 1 104 ? -14.862 -6.668 21.393 1.00 93.81 104 LEU A C 1
ATOM 804 O O . LEU A 1 104 ? -15.115 -5.725 20.649 1.00 93.81 104 LEU A O 1
ATOM 808 N N . ALA A 1 105 ? -14.439 -6.513 22.650 1.00 94.75 105 ALA A N 1
ATOM 809 C CA . ALA A 1 105 ? -14.219 -5.201 23.250 1.00 94.75 105 ALA A CA 1
ATOM 810 C C . ALA A 1 105 ? -13.141 -4.408 22.493 1.00 94.75 105 ALA A C 1
ATOM 812 O O . ALA A 1 105 ? -13.397 -3.273 22.108 1.00 94.75 105 ALA A O 1
ATOM 813 N N . ALA A 1 106 ? -12.000 -5.039 22.192 1.00 94.38 106 ALA A N 1
ATOM 814 C CA . ALA A 1 106 ? -10.901 -4.414 21.457 1.00 94.38 106 ALA A CA 1
ATOM 815 C C . ALA A 1 106 ? -11.290 -4.066 20.010 1.00 94.38 106 ALA A C 1
ATOM 817 O O . ALA A 1 106 ? -10.985 -2.980 19.530 1.00 94.38 106 ALA A O 1
ATOM 818 N N . ALA A 1 107 ? -12.023 -4.950 19.323 1.00 95.44 107 ALA A N 1
ATOM 819 C CA . ALA A 1 107 ? -12.506 -4.681 17.968 1.00 95.44 107 ALA A CA 1
ATOM 820 C C . ALA A 1 107 ? -13.505 -3.516 17.922 1.00 95.44 107 ALA A C 1
ATOM 822 O O . ALA A 1 107 ? -13.447 -2.680 17.022 1.00 95.44 107 ALA A O 1
ATOM 823 N N . LYS A 1 108 ? -14.411 -3.439 18.904 1.00 95.69 108 LYS A N 1
ATOM 824 C CA . LYS A 1 108 ? -15.337 -2.312 19.041 1.00 95.69 108 LYS A CA 1
ATOM 825 C C . LYS A 1 108 ? -14.584 -1.014 19.321 1.00 95.69 108 LYS A C 1
ATOM 827 O O . LYS A 1 108 ? -14.849 -0.015 18.664 1.00 95.69 108 LYS A O 1
ATOM 832 N N . GLU A 1 109 ? -13.647 -1.046 20.263 1.00 96.06 109 GLU A N 1
ATOM 833 C CA . GLU A 1 109 ? -12.825 0.110 20.613 1.00 96.06 109 GLU A CA 1
ATOM 834 C C . GLU A 1 109 ? -12.037 0.631 19.406 1.00 96.06 109 GLU A C 1
ATOM 836 O O . GLU A 1 109 ? -12.010 1.837 19.181 1.00 96.06 109 GLU A O 1
ATOM 841 N N . ALA A 1 110 ? -11.466 -0.261 18.591 1.00 94.88 110 ALA A N 1
ATOM 842 C CA . ALA A 1 110 ? -10.750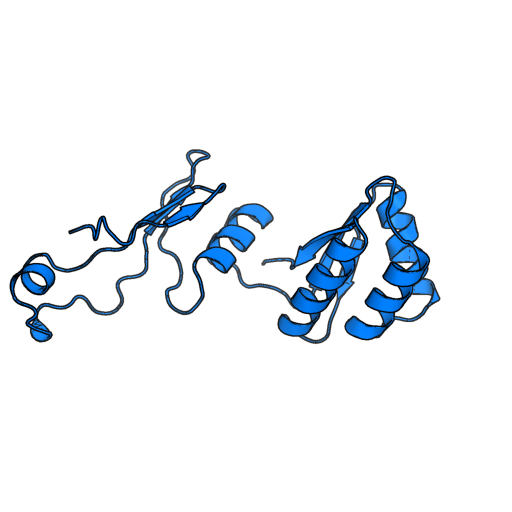 0.112 17.374 1.00 94.88 110 ALA A CA 1
ATOM 843 C C . ALA A 1 110 ? -11.636 0.885 16.384 1.00 94.88 110 ALA A C 1
ATOM 845 O O . ALA A 1 110 ? -11.232 1.922 15.865 1.00 94.88 110 ALA A O 1
ATOM 846 N N . ILE A 1 111 ? -12.864 0.413 16.155 1.00 95.44 111 ILE A N 1
ATOM 847 C CA . ILE A 1 111 ? -13.815 1.080 15.256 1.00 95.44 111 ILE A CA 1
ATOM 848 C C . ILE A 1 111 ? -14.301 2.406 15.838 1.00 95.44 111 ILE A C 1
ATOM 850 O O . ILE A 1 111 ? -14.413 3.386 15.106 1.00 95.44 111 ILE A O 1
ATOM 854 N N . ASP A 1 112 ? -14.569 2.466 17.140 1.00 94.56 112 ASP A N 1
ATOM 855 C CA . ASP A 1 112 ? -15.012 3.705 17.777 1.00 94.56 112 ASP A CA 1
ATOM 856 C C . ASP A 1 112 ? -13.923 4.786 17.728 1.00 94.56 112 ASP A C 1
ATOM 858 O O . ASP A 1 112 ? -14.227 5.914 17.342 1.00 94.56 112 ASP A O 1
ATOM 862 N N . LYS A 1 113 ? -12.666 4.428 18.033 1.00 94.12 113 LYS A N 1
ATOM 863 C CA . LYS A 1 113 ? -11.494 5.316 17.923 1.00 94.12 113 LYS A CA 1
ATOM 864 C C . LYS A 1 113 ? -11.264 5.790 16.490 1.00 94.12 113 LYS A C 1
ATOM 866 O O . LYS A 1 113 ? -11.071 6.976 16.237 1.00 94.12 113 LYS A O 1
ATOM 871 N N . CYS A 1 114 ? -11.360 4.872 15.533 1.00 93.94 114 CYS A N 1
ATOM 872 C CA . CYS A 1 114 ? -11.272 5.207 14.117 1.00 93.94 114 CYS A CA 1
ATOM 873 C C . CYS A 1 114 ? -12.318 6.257 13.709 1.00 93.94 114 CYS A C 1
ATOM 875 O O . CYS A 1 114 ? -12.008 7.244 13.042 1.00 93.94 114 CYS A O 1
ATOM 877 N N . LEU A 1 115 ? -13.562 6.091 14.157 1.00 92.19 115 LEU A N 1
ATOM 878 C CA . LEU A 1 115 ? -14.649 7.015 13.839 1.00 92.19 115 LEU A CA 1
ATOM 879 C C . LEU A 1 115 ? -14.586 8.334 14.621 1.00 92.19 115 LEU A C 1
ATOM 881 O O . LEU A 1 115 ? -15.238 9.294 14.212 1.00 92.19 115 LEU A O 1
ATOM 885 N N . SER A 1 116 ? -13.809 8.411 15.705 1.00 91.81 116 SER A N 1
ATOM 886 C CA . SER A 1 116 ? -13.452 9.678 16.354 1.00 91.81 116 SER A CA 1
ATOM 887 C C . SER A 1 116 ? -12.258 10.383 15.701 1.00 91.81 116 SER A C 1
ATOM 889 O O . SER A 1 116 ? -11.860 11.446 16.173 1.00 91.81 116 SER A O 1
ATOM 891 N N . GLY A 1 117 ? -11.721 9.840 14.601 1.00 91.19 117 GLY A N 1
ATOM 892 C CA . GLY A 1 117 ? -10.617 10.423 13.835 1.00 91.19 117 GLY A CA 1
ATOM 893 C C . GLY A 1 117 ? -9.229 9.984 14.301 1.00 91.19 117 GLY A C 1
ATOM 894 O O . GLY A 1 117 ? -8.234 10.554 13.856 1.00 91.19 117 GLY A O 1
ATOM 895 N N . GLU A 1 118 ? -9.138 8.996 15.191 1.00 94.94 118 GLU A N 1
ATOM 896 C CA . GLU A 1 118 ? -7.858 8.412 15.585 1.00 94.94 118 GLU A CA 1
ATOM 897 C C . GLU A 1 118 ? -7.426 7.339 14.585 1.00 94.94 118 GLU A C 1
ATOM 899 O O . GLU A 1 118 ? -8.227 6.534 14.116 1.00 94.94 118 GLU A O 1
ATOM 904 N N . VAL A 1 119 ? -6.129 7.284 14.294 1.00 94.75 119 VAL A N 1
ATOM 905 C CA . VAL A 1 119 ? -5.555 6.199 13.499 1.00 94.75 119 VAL A CA 1
ATOM 906 C C . VAL A 1 119 ? -5.338 4.992 14.404 1.00 94.75 119 VAL A C 1
ATOM 908 O O . VAL A 1 119 ? -4.641 5.082 15.417 1.00 94.75 119 VAL A O 1
ATOM 911 N N . VAL A 1 120 ? -5.927 3.856 14.041 1.00 96.06 120 VAL A N 1
ATOM 912 C CA . VAL A 1 120 ? -5.834 2.616 14.817 1.00 96.06 120 VAL A CA 1
ATOM 913 C C . VAL A 1 120 ? -5.097 1.554 14.023 1.00 96.06 120 VAL A C 1
ATOM 915 O O . VAL A 1 120 ? -5.336 1.379 12.832 1.00 96.06 120 VAL A O 1
ATOM 918 N N . ARG A 1 121 ? -4.231 0.805 14.707 1.00 96.19 121 ARG A N 1
ATOM 919 C CA . ARG A 1 121 ? -3.507 -0.328 14.137 1.00 96.19 121 ARG A CA 1
ATOM 920 C C . ARG A 1 121 ? -4.018 -1.636 14.712 1.00 96.19 121 ARG A C 1
ATOM 922 O O . ARG A 1 121 ? -4.175 -1.776 15.925 1.00 96.19 121 ARG A O 1
ATOM 929 N N . VAL A 1 122 ? -4.306 -2.577 13.825 1.00 96.31 122 VAL A N 1
ATOM 930 C CA . VAL A 1 122 ? -4.848 -3.891 14.154 1.00 96.31 122 VAL A CA 1
ATOM 931 C C . VAL A 1 122 ? -3.863 -4.955 13.670 1.00 96.31 122 VAL A C 1
ATOM 933 O O . VAL A 1 122 ? -3.712 -5.124 12.458 1.00 96.31 122 VAL A O 1
ATOM 936 N N . PRO A 1 123 ? -3.204 -5.693 14.580 1.00 95.75 123 PRO A N 1
ATOM 937 C CA . PRO A 1 123 ? -2.302 -6.767 14.191 1.00 95.75 123 PRO A CA 1
ATOM 938 C C . PRO A 1 123 ? -3.087 -7.954 13.625 1.00 95.75 123 PRO A C 1
ATOM 940 O O . PRO A 1 123 ? -4.231 -8.201 14.000 1.00 95.75 123 PRO A O 1
ATOM 943 N N . THR A 1 124 ? -2.456 -8.721 12.751 1.00 96.44 124 THR A N 1
ATOM 944 C CA . THR A 1 124 ? -2.981 -9.953 12.151 1.00 96.44 124 THR A CA 1
ATOM 945 C C . THR A 1 124 ? -1.903 -11.039 12.181 1.00 96.44 124 THR A C 1
ATOM 947 O O . THR A 1 124 ? -0.777 -10.801 12.613 1.00 96.44 124 THR A O 1
ATOM 950 N N . GLN A 1 125 ? -2.239 -12.261 11.763 1.00 94.19 125 GLN A N 1
ATOM 951 C CA . GLN A 1 125 ? -1.293 -13.383 11.803 1.00 94.19 125 GLN A CA 1
ATOM 952 C C . GLN A 1 125 ? -0.338 -13.409 10.600 1.00 94.19 125 GLN A C 1
ATOM 954 O O . GLN A 1 125 ? 0.734 -14.005 10.690 1.00 94.19 125 GLN A O 1
ATOM 959 N N . SER A 1 126 ? -0.717 -12.790 9.478 1.00 96.19 126 SER A N 1
ATOM 960 C CA . SER A 1 126 ? 0.094 -12.740 8.260 1.00 96.19 126 SER A CA 1
ATOM 961 C C . SER A 1 126 ? -0.299 -11.558 7.370 1.00 96.19 126 SER A C 1
ATOM 963 O O . SER A 1 126 ? -1.370 -10.970 7.530 1.00 96.19 126 SER A O 1
ATOM 965 N N . VAL A 1 127 ? 0.561 -11.219 6.407 1.00 94.69 127 VAL A N 1
ATOM 966 C CA . VAL A 1 127 ? 0.305 -10.144 5.432 1.00 94.69 127 VAL A CA 1
ATOM 967 C C . VAL A 1 127 ? -0.912 -10.464 4.562 1.00 94.69 127 VAL A C 1
ATOM 969 O O . VAL A 1 127 ? -1.686 -9.574 4.220 1.00 94.69 127 VAL A O 1
ATOM 972 N N . GLU A 1 128 ? -1.117 -11.733 4.224 1.00 94.88 128 GLU A N 1
ATOM 973 C CA . GLU A 1 128 ? -2.261 -12.191 3.434 1.00 94.88 128 GLU A CA 1
ATOM 974 C C . GLU A 1 128 ? -3.571 -11.904 4.173 1.00 94.88 128 GLU A C 1
ATOM 976 O O . GLU A 1 128 ? -4.488 -11.315 3.604 1.00 94.88 128 GLU A O 1
ATOM 981 N N . ILE A 1 129 ? -3.622 -12.213 5.471 1.00 96.12 129 ILE A N 1
ATOM 982 C CA . ILE A 1 129 ? -4.783 -11.922 6.320 1.00 96.12 129 ILE A CA 1
ATOM 983 C C . ILE A 1 129 ? -4.984 -10.409 6.478 1.00 96.12 129 ILE A C 1
ATOM 985 O O . ILE A 1 129 ? -6.122 -9.937 6.449 1.00 96.12 129 ILE A O 1
ATOM 989 N N . ALA A 1 130 ? -3.906 -9.625 6.599 1.00 96.62 130 ALA A N 1
ATOM 990 C CA . ALA A 1 130 ? -3.995 -8.164 6.612 1.00 96.62 130 ALA A CA 1
ATOM 991 C C . ALA A 1 130 ? -4.634 -7.623 5.319 1.00 96.62 130 ALA A C 1
ATOM 993 O O . ALA A 1 130 ? -5.519 -6.767 5.375 1.00 96.62 130 ALA A O 1
ATOM 994 N N . ARG A 1 131 ? -4.247 -8.158 4.153 1.00 95.12 131 ARG A N 1
ATOM 995 C CA . ARG A 1 131 ? -4.820 -7.785 2.846 1.00 95.12 131 ARG A CA 1
ATOM 996 C C . ARG A 1 131 ? -6.300 -8.154 2.741 1.00 95.12 131 ARG A C 1
ATOM 998 O O . ARG A 1 131 ? -7.093 -7.343 2.261 1.00 95.12 131 ARG A O 1
ATOM 1005 N N . GLU A 1 132 ? -6.687 -9.335 3.218 1.00 96.38 132 GLU A N 1
ATOM 1006 C CA . GLU A 1 132 ? -8.093 -9.755 3.269 1.00 96.38 132 GLU A CA 1
ATOM 1007 C C . GLU A 1 132 ? -8.925 -8.847 4.182 1.00 96.38 132 GLU A C 1
ATOM 1009 O O . GLU A 1 132 ? -10.004 -8.396 3.789 1.00 96.38 132 GLU A O 1
ATOM 1014 N N . LEU A 1 133 ? -8.398 -8.500 5.360 1.00 96.75 133 LEU A N 1
ATOM 1015 C CA . LEU A 1 133 ? -9.054 -7.582 6.288 1.00 96.75 133 LEU A CA 1
ATOM 1016 C C . LEU A 1 133 ? -9.221 -6.182 5.681 1.00 96.75 133 LEU A C 1
ATOM 1018 O O . LEU A 1 133 ? -10.309 -5.613 5.767 1.00 96.75 133 LEU A O 1
ATOM 1022 N N . VAL A 1 134 ? -8.186 -5.641 5.031 1.00 96.31 134 VAL A N 1
ATOM 1023 C CA . VAL A 1 134 ? -8.256 -4.357 4.310 1.00 96.31 134 VAL A CA 1
ATOM 1024 C C . VAL A 1 134 ? -9.331 -4.400 3.228 1.00 96.31 134 VAL A C 1
ATOM 1026 O O . VAL A 1 134 ? -10.135 -3.474 3.128 1.00 96.31 134 VAL A O 1
ATOM 1029 N N . SER A 1 135 ? -9.383 -5.476 2.438 1.00 95.94 135 SER A N 1
ATOM 1030 C CA . SER A 1 135 ? -10.401 -5.650 1.398 1.00 95.94 135 SER A CA 1
ATOM 1031 C C . SER A 1 135 ? -11.816 -5.652 1.986 1.00 95.94 135 SER A C 1
ATOM 1033 O O . SER A 1 135 ? -12.676 -4.893 1.533 1.00 95.94 135 SER A O 1
ATOM 1035 N N . ALA A 1 136 ? -12.039 -6.428 3.050 1.00 96.38 136 ALA A N 1
ATOM 1036 C CA . ALA A 1 136 ? -13.329 -6.511 3.727 1.00 96.38 136 ALA A CA 1
ATOM 1037 C C . ALA A 1 136 ? -13.753 -5.163 4.332 1.00 96.38 136 ALA A C 1
ATOM 1039 O O . ALA A 1 136 ? -14.888 -4.734 4.159 1.00 96.38 136 ALA A O 1
ATOM 1040 N N . LEU A 1 137 ? -12.843 -4.454 5.001 1.00 96.19 137 LEU A N 1
ATOM 1041 C CA . LEU A 1 137 ? -13.130 -3.151 5.607 1.00 96.19 137 LEU A CA 1
ATOM 1042 C C . LEU A 1 137 ? -13.407 -2.061 4.560 1.00 96.19 137 LEU A C 1
ATOM 1044 O O . LEU A 1 137 ? -14.305 -1.243 4.764 1.00 96.19 137 LEU A O 1
ATOM 1048 N N . ARG A 1 138 ? -12.714 -2.074 3.414 1.00 95.62 138 ARG A N 1
ATOM 1049 C CA . ARG A 1 138 ? -12.995 -1.151 2.298 1.00 95.62 138 ARG A CA 1
ATOM 1050 C C . ARG A 1 138 ? -14.395 -1.350 1.719 1.00 95.62 138 ARG A C 1
ATOM 1052 O O . ARG A 1 138 ? -15.054 -0.367 1.397 1.00 95.62 138 ARG A O 1
ATOM 1059 N N . GLN A 1 139 ? -14.885 -2.591 1.641 1.00 96.06 139 GLN A N 1
ATOM 1060 C CA . GLN A 1 139 ? -16.273 -2.878 1.233 1.00 96.06 139 GLN A CA 1
ATOM 1061 C C . GLN A 1 139 ? -17.317 -2.346 2.225 1.00 96.06 139 GLN A C 1
ATOM 1063 O O . GLN A 1 139 ? -18.484 -2.198 1.874 1.00 96.06 139 GLN A O 1
ATOM 1068 N N . LEU A 1 140 ? -16.900 -2.055 3.458 1.00 96.06 140 LEU A N 1
ATOM 1069 C CA . LEU A 1 140 ? -17.728 -1.476 4.515 1.00 96.06 140 LEU A CA 1
ATOM 1070 C C . LEU A 1 140 ? -17.513 0.039 4.661 1.00 96.06 140 LEU A C 1
ATOM 1072 O O . LEU A 1 140 ? -17.870 0.599 5.698 1.00 96.06 140 LEU A O 1
ATOM 1076 N N . SER A 1 141 ? -16.922 0.672 3.642 1.00 95.50 141 SER A N 1
ATOM 1077 C CA . SER A 1 141 ? -16.658 2.112 3.536 1.00 95.50 141 SER A CA 1
ATOM 1078 C C . SER A 1 141 ? -15.661 2.673 4.566 1.00 95.50 141 SER A C 1
ATOM 1080 O O . SER A 1 141 ? -15.660 3.873 4.854 1.00 95.50 141 SER A O 1
ATOM 1082 N N . PHE A 1 142 ? -14.755 1.832 5.083 1.00 95.88 142 PHE A N 1
ATOM 1083 C CA . PHE A 1 142 ? -13.635 2.272 5.922 1.00 95.88 142 PHE A CA 1
ATOM 1084 C C . PHE A 1 142 ? -12.394 2.631 5.099 1.00 95.88 142 PHE A C 1
ATOM 1086 O O . PHE A 1 142 ? -12.056 1.976 4.110 1.00 95.88 142 PHE A O 1
ATOM 1093 N N . VAL A 1 143 ? -11.675 3.655 5.556 1.00 94.38 143 VAL A N 1
ATOM 1094 C CA . VAL A 1 143 ? -10.362 4.039 5.034 1.00 94.38 143 VAL A CA 1
ATOM 1095 C C . VAL A 1 143 ? -9.312 3.214 5.764 1.00 94.38 143 VAL A C 1
ATOM 1097 O O . VAL A 1 143 ? -9.104 3.360 6.969 1.00 94.38 143 VAL A O 1
ATOM 1100 N N . THR A 1 144 ? -8.684 2.298 5.032 1.00 95.31 144 THR A N 1
ATOM 1101 C CA . THR A 1 144 ? -7.749 1.333 5.607 1.00 95.31 144 THR A CA 1
ATOM 1102 C C . THR A 1 144 ? -6.703 0.860 4.600 1.00 95.31 144 THR A C 1
ATOM 1104 O O . THR A 1 144 ? -6.929 0.862 3.378 1.00 95.31 144 THR A O 1
ATOM 1107 N N . MET A 1 145 ? -5.548 0.453 5.118 1.00 94.62 145 MET A N 1
ATOM 1108 C CA . MET A 1 145 ? -4.420 -0.070 4.354 1.00 94.62 145 MET A CA 1
ATOM 1109 C C . MET A 1 145 ? 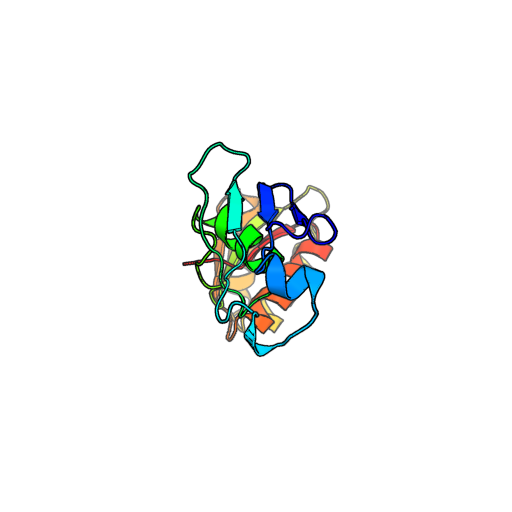-3.543 -0.987 5.207 1.00 94.62 145 MET A C 1
ATOM 1111 O O . MET A 1 145 ? -3.590 -0.949 6.434 1.00 94.62 145 MET A O 1
ATOM 1115 N N . VAL A 1 146 ? -2.747 -1.819 4.538 1.00 96.25 146 VAL A N 1
ATOM 1116 C CA . VAL A 1 146 ? -1.691 -2.606 5.185 1.00 96.25 146 VAL A CA 1
ATOM 1117 C C . VAL A 1 146 ? -0.548 -1.661 5.553 1.00 96.25 146 VAL A C 1
ATOM 1119 O O . VAL A 1 146 ? -0.259 -0.737 4.792 1.00 96.25 146 VAL A O 1
ATOM 1122 N N . THR A 1 147 ? 0.080 -1.863 6.710 1.00 95.75 147 THR A N 1
ATOM 1123 C CA . THR A 1 147 ? 1.240 -1.055 7.106 1.00 95.75 147 THR A CA 1
ATOM 1124 C C . THR A 1 147 ? 2.521 -1.562 6.448 1.00 95.75 147 THR A C 1
ATOM 1126 O O . THR A 1 147 ? 2.648 -2.743 6.123 1.00 95.75 147 THR A O 1
ATOM 1129 N N . TYR A 1 148 ? 3.483 -0.663 6.254 1.00 94.44 148 TYR A N 1
ATOM 1130 C CA . TYR A 1 148 ? 4.788 -0.961 5.661 1.00 94.44 148 TYR A CA 1
ATOM 1131 C C . TYR A 1 148 ? 5.916 -0.443 6.559 1.00 94.44 148 TYR A C 1
ATOM 1133 O O . TYR A 1 148 ? 5.759 0.610 7.184 1.00 94.44 148 TYR A O 1
ATOM 1141 N N . GLY A 1 149 ? 7.027 -1.179 6.631 1.00 88.06 149 GLY A N 1
ATOM 1142 C CA . GLY A 1 149 ? 8.227 -0.825 7.403 1.00 88.06 149 GLY A CA 1
ATOM 1143 C C . GLY A 1 149 ? 8.951 -2.029 7.980 1.00 88.06 149 GLY A C 1
ATOM 1144 O O . GLY A 1 149 ? 8.583 -3.165 7.601 1.00 88.06 149 GLY A O 1
#

Radius of gyration: 19.66 Å; Cα contacts (8 Å, |Δi|>4): 278; chains: 1; bounding box: 46×30×55 Å

Nearest PDB structures (foldseek):
  9ayo-assembly1_A  TM=6.891E-01  e=5.036E-02  Mycolicibacterium smegmatis MC2 155
  9ayn-assembly1_A  TM=6.425E-01  e=3.228E-02  Mycolicibacterium smegmatis MC2 155
  7d34-assembly1_B  TM=7.083E-01  e=8.371E-02  Arabidopsis thaliana
  2wa8-assembly2_C  TM=7.075E-01  e=1.391E-01  Escherichia coli K-12
  4o2x-assembly1_A  TM=7.554E-01  e=4.365E-01  Escherichia coli K-12

Solvent-accessible surface area (backbone atoms only — not comparable to full-atom values): 8047 Å² total; per-residue (Å²): 75,74,42,79,95,58,56,45,80,51,93,64,25,38,38,42,38,64,44,37,57,65,18,75,73,66,66,45,70,88,48,52,69,79,88,72,49,36,39,36,40,42,64,86,69,54,79,66,43,72,32,66,76,91,52,63,68,66,57,27,46,54,17,26,74,72,71,72,40,41,71,43,43,75,36,32,23,27,38,33,55,31,56,47,99,81,40,43,62,70,63,43,30,52,48,44,29,70,51,42,66,49,54,71,68,60,29,45,50,45,54,53,42,11,68,73,64,37,75,33,78,46,61,33,89,34,47,68,45,16,51,52,45,32,54,56,35,44,76,35,41,32,44,57,40,64,37,56,101

Sequence (149 aa):
MLIDGHIEEFEAGWVYYYQSARFLETGDFRDCLVGNAPLFVPRNGAPATFISYHRPAVESMEAFSFCGDANEKANPEVEISGGQPDSLKIPAIQCIRTYSGIGLAAAKEAIDKCLSGEVVRVPTQSVEIARELVSALRQLSFVTMVTYG

Secondary structure (DSSP, 8-state):
-B-GGGPEE-SSEEEE-B--HHHHHH--GGGPPSS-PPEEEETTSPPPEE--TTS-HHHHHHHHHHHS-TTPPEEEEEEEEEE-TT--HHHHHHHHHHHH---HHHHHHHHHHHHTT--EE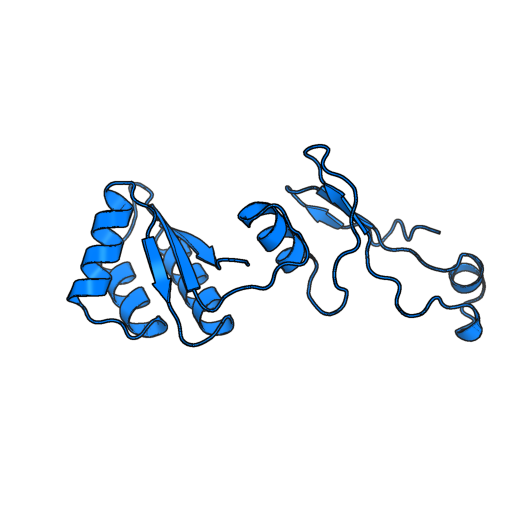EE-SSHHHHHHHHHHHHHTTEEEEEEE-

Foldseek 3Di:
DWPVVPWDQDPQFIKIDDWQPCCVVPVPCVRTDDPGFIWTDGPVRPDIDGEDPVDDQVCLSLQCVFPVGSHWDFAQKKKFQAFDPQADLVQLLVLLCVFLVDDSVVSNVQHVCNHVRHIDMGGGPDSVSNVVSQVSRVVRRTDMDTHTD

Mean predicted aligned error: 4.65 Å

pLDDT: mean 93.91, std 2.9, range [81.38, 97.31]